Protein AF-A0A0G1M3N1-F1 (afdb_monomer)

pLDDT: mean 95.16, std 3.37, range [81.81, 98.69]

Foldseek 3Di:
DDPLLVVLLVVLLVLLLVLQQQAQDADPVGGDADDCCVPVVVLLLQLLVCVLVVHQARSVDPPHGDPPDDCPVSVVLSVCCVVVVDRSSCCLRPNLSSVLSNVVLVVQLVVCCVVVVDNVSSSVSSNCLRQPADCLQVVCCVPPVDRDGRCVVVDHHSSCQSVPSVNSVVD

Sequence (171 aa):
MRIKDILLVATGSLVWSLTMVKSGLVYSYGMGFWGPNGHDGVWHLALAESLSRGSRWMPVFSGEVLKNYHVGFDLVLVLLNKVTTIPIVNLYFQIIPPVLAVLIGVLVYKFVVLWRKSREEAFWATFFVYFGGSFGWMVTLLRSGEIGGESMFWAQQSVSTLINPPFALSL

Solvent-accessible surface area (backbone atoms only — not comparable to full-atom values): 9421 Å² total; per-residue (Å²): 131,56,70,70,52,50,52,48,37,51,51,37,18,50,58,32,29,62,73,33,54,67,28,68,40,78,51,102,90,44,70,40,52,55,75,68,32,59,54,59,45,49,50,49,52,43,45,22,55,33,47,64,75,71,46,62,53,32,77,90,42,89,94,39,67,64,69,99,70,88,52,65,54,35,51,51,44,31,52,48,24,73,77,68,68,50,56,56,59,49,43,63,29,66,45,47,37,42,51,50,37,41,49,51,35,53,49,48,29,51,49,33,30,70,72,69,71,30,68,65,60,11,47,52,53,33,47,42,54,39,68,34,70,75,71,27,31,57,56,31,33,75,73,73,71,39,87,46,37,71,63,66,78,78,45,89,35,33,50,54,42,54,81,42,53,60,60,55,73,73,110

Organism: NCBI:txid1618598

Structure (mmCIF, N/CA/C/O backbone):
data_AF-A0A0G1M3N1-F1
#
_entry.id   AF-A0A0G1M3N1-F1
#
loop_
_atom_site.group_PDB
_atom_site.id
_atom_site.type_symbol
_atom_site.label_atom_id
_atom_site.label_alt_id
_atom_site.label_comp_id
_atom_site.label_asym_id
_atom_site.label_entity_id
_atom_site.label_seq_id
_atom_site.pdbx_PDB_ins_code
_atom_site.Cartn_x
_atom_site.Cartn_y
_atom_site.Cartn_z
_atom_site.occupancy
_atom_site.B_iso_or_equiv
_atom_site.auth_seq_id
_atom_site.auth_comp_id
_atom_site.auth_asym_id
_atom_site.auth_atom_id
_atom_site.pdbx_PDB_model_num
ATOM 1 N N . MET A 1 1 ? -18.093 -9.812 12.548 1.00 91.88 1 MET A N 1
ATOM 2 C CA . MET A 1 1 ? -18.036 -8.339 12.443 1.00 91.88 1 MET A CA 1
ATOM 3 C C . MET A 1 1 ? -19.461 -7.824 12.353 1.00 91.88 1 MET A C 1
ATOM 5 O O . MET A 1 1 ? -20.292 -8.515 11.778 1.00 91.88 1 MET A O 1
ATOM 9 N N . ARG A 1 2 ? -19.761 -6.679 12.964 1.00 95.62 2 ARG A N 1
ATOM 10 C CA . ARG A 1 2 ? -21.021 -5.938 12.787 1.00 95.62 2 ARG A CA 1
ATOM 11 C C . ARG A 1 2 ? -20.900 -5.000 11.586 1.00 95.62 2 ARG A C 1
ATOM 13 O O . ARG A 1 2 ? -19.792 -4.745 11.121 1.00 95.62 2 ARG A O 1
ATOM 20 N N . ILE A 1 3 ? -22.021 -4.429 11.143 1.00 97.44 3 ILE A N 1
ATOM 21 C CA . ILE A 1 3 ? -22.052 -3.487 10.012 1.00 97.44 3 ILE A CA 1
ATOM 22 C C . ILE A 1 3 ? -21.053 -2.332 10.181 1.00 97.44 3 ILE A C 1
ATOM 24 O O . ILE A 1 3 ? -20.300 -2.046 9.259 1.00 97.44 3 ILE A O 1
ATOM 28 N N . LYS A 1 4 ? -20.950 -1.748 11.385 1.00 97.56 4 LYS A N 1
ATOM 29 C CA . LYS A 1 4 ? -19.991 -0.670 11.674 1.00 97.56 4 LYS A CA 1
ATOM 30 C C . LYS A 1 4 ? -18.529 -1.094 11.487 1.00 97.56 4 LYS A C 1
ATOM 32 O O . LYS A 1 4 ? -17.721 -0.307 11.017 1.00 97.56 4 LYS A O 1
ATOM 37 N N . ASP A 1 5 ? -18.202 -2.345 11.815 1.00 98.00 5 ASP A N 1
ATOM 38 C CA . ASP A 1 5 ? -16.839 -2.870 11.703 1.00 98.00 5 ASP A CA 1
ATOM 39 C C . ASP A 1 5 ? -16.484 -3.110 10.222 1.00 98.00 5 ASP A C 1
ATOM 41 O O . ASP A 1 5 ? -15.357 -2.873 9.797 1.00 98.00 5 ASP A O 1
ATOM 45 N N . ILE A 1 6 ? -17.464 -3.547 9.422 1.00 98.31 6 ILE A N 1
ATOM 46 C CA . ILE A 1 6 ? -17.317 -3.712 7.968 1.00 98.31 6 ILE A CA 1
ATOM 47 C C . ILE A 1 6 ? -17.143 -2.347 7.296 1.00 98.31 6 ILE A C 1
ATOM 49 O O . ILE A 1 6 ? -16.248 -2.189 6.472 1.00 98.31 6 ILE A O 1
ATOM 53 N N . LEU A 1 7 ? -17.952 -1.352 7.675 1.00 98.50 7 LEU A N 1
ATOM 54 C CA . LEU A 1 7 ? -17.833 0.017 7.167 1.00 98.50 7 LEU A CA 1
ATOM 55 C C . LEU A 1 7 ? -16.476 0.640 7.507 1.00 98.50 7 LEU A C 1
ATOM 57 O O . LEU A 1 7 ? -15.912 1.344 6.669 1.00 98.50 7 LEU A O 1
ATOM 61 N N . LEU A 1 8 ? -15.933 0.346 8.694 1.00 98.62 8 LEU A N 1
ATOM 62 C CA . LEU A 1 8 ? -14.590 0.769 9.080 1.00 98.62 8 LEU A CA 1
ATOM 63 C C . LEU A 1 8 ? -13.532 0.177 8.143 1.00 98.62 8 LEU A C 1
ATOM 65 O O . LEU A 1 8 ? -12.741 0.929 7.583 1.00 98.62 8 LEU A O 1
ATOM 69 N N . VAL A 1 9 ? -13.540 -1.145 7.936 1.00 98.69 9 VAL A N 1
ATOM 70 C CA . VAL A 1 9 ? -12.578 -1.805 7.035 1.00 98.69 9 VAL A CA 1
ATOM 71 C C . VAL A 1 9 ? -12.739 -1.323 5.598 1.00 98.69 9 VAL A C 1
ATOM 73 O O . VAL A 1 9 ? -11.739 -1.055 4.941 1.00 98.69 9 VAL A O 1
ATOM 76 N N . ALA A 1 10 ? -13.969 -1.156 5.109 1.00 98.50 10 ALA A N 1
ATOM 77 C CA . ALA A 1 10 ? -14.221 -0.661 3.758 1.00 98.50 10 ALA A CA 1
ATOM 78 C C . ALA A 1 10 ? -13.683 0.767 3.567 1.00 98.50 10 ALA A C 1
ATOM 80 O O . ALA A 1 10 ? -12.949 1.029 2.616 1.00 98.50 10 ALA A O 1
ATOM 81 N N . THR A 1 11 ? -13.992 1.672 4.499 1.00 98.44 11 THR A N 1
ATOM 82 C CA . THR A 1 11 ? -13.530 3.068 4.444 1.00 98.44 11 THR A CA 1
ATOM 83 C C . THR A 1 11 ? -12.014 3.161 4.600 1.00 98.44 11 THR A C 1
ATOM 85 O O . THR A 1 11 ? -11.362 3.857 3.828 1.00 98.44 11 THR A O 1
ATOM 88 N N . GLY A 1 12 ? -11.437 2.432 5.558 1.00 98.25 12 GLY A N 1
ATOM 89 C CA . GLY A 1 12 ? -9.991 2.383 5.769 1.00 98.25 12 GLY A CA 1
ATOM 90 C C . GLY A 1 12 ? -9.250 1.837 4.553 1.00 98.25 12 GLY A C 1
ATOM 91 O O . GLY A 1 12 ? -8.287 2.444 4.089 1.00 98.25 12 GLY A O 1
ATOM 92 N N . SER A 1 13 ? -9.764 0.753 3.966 1.00 98.25 13 SER A N 1
ATOM 93 C CA . SER A 1 13 ? -9.189 0.154 2.759 1.00 98.25 13 SER A CA 1
ATOM 94 C C . SER A 1 13 ? -9.247 1.099 1.568 1.00 98.25 13 SER A C 1
ATOM 96 O O . SER A 1 13 ? -8.271 1.193 0.826 1.00 98.25 13 SER A O 1
ATOM 98 N N . LEU A 1 14 ? -10.354 1.829 1.399 1.00 97.88 14 LEU A N 1
ATOM 99 C CA . LEU A 1 14 ? -10.472 2.859 0.370 1.00 97.88 14 LEU A CA 1
ATOM 100 C C . LEU A 1 14 ? -9.415 3.949 0.571 1.00 97.88 14 LEU A C 1
ATOM 102 O O . LEU A 1 14 ? -8.669 4.243 -0.358 1.00 97.88 14 LEU A O 1
ATOM 106 N N . VAL A 1 15 ? -9.309 4.506 1.780 1.00 97.38 15 VAL A N 1
ATOM 107 C CA . VAL A 1 15 ? -8.360 5.587 2.091 1.00 97.38 15 VAL A CA 1
ATOM 108 C C . VAL A 1 15 ? -6.916 5.156 1.848 1.00 97.38 15 VAL A C 1
ATOM 110 O O . VAL A 1 15 ? -6.177 5.867 1.172 1.00 97.38 15 VAL A O 1
ATOM 113 N N . TRP A 1 16 ? -6.524 3.974 2.320 1.00 96.94 16 TRP A N 1
ATOM 114 C CA . TRP A 1 16 ? -5.199 3.426 2.041 1.00 96.94 16 TRP A CA 1
ATOM 115 C C . TRP A 1 16 ? -4.970 3.209 0.542 1.00 96.94 16 TRP A C 1
ATOM 117 O O . TRP A 1 16 ? -3.935 3.606 0.014 1.00 96.94 16 TRP A O 1
ATOM 127 N N . SER A 1 17 ? -5.939 2.637 -0.175 1.00 96.69 17 SER A N 1
ATOM 128 C CA . SER A 1 17 ? -5.812 2.362 -1.615 1.00 96.69 17 SER A CA 1
ATOM 129 C C . SER A 1 17 ? -5.669 3.634 -2.455 1.00 96.69 17 SER A C 1
ATOM 131 O O . SER A 1 17 ? -4.951 3.638 -3.457 1.00 96.69 17 SER A O 1
ATOM 133 N N . LEU A 1 18 ? -6.306 4.735 -2.041 1.00 95.62 18 LEU A N 1
ATOM 134 C CA . LEU A 1 18 ? -6.201 6.031 -2.720 1.00 95.62 18 LEU A CA 1
ATOM 135 C C . LEU A 1 18 ? -4.765 6.576 -2.747 1.00 95.62 18 LEU A C 1
ATOM 137 O O . LEU A 1 18 ? -4.434 7.338 -3.655 1.00 95.62 18 LEU A O 1
ATOM 141 N N . THR A 1 19 ? -3.898 6.159 -1.819 1.00 94.31 19 THR A N 1
ATOM 142 C CA . THR A 1 19 ? -2.474 6.543 -1.833 1.00 94.31 19 THR A CA 1
ATOM 143 C C . THR A 1 19 ? -1.693 5.909 -2.989 1.00 94.31 19 THR A C 1
ATOM 145 O O . THR A 1 19 ? -0.680 6.458 -3.419 1.00 94.31 19 THR A O 1
ATOM 148 N N . MET A 1 20 ? -2.193 4.798 -3.540 1.00 95.88 20 MET A N 1
ATOM 149 C CA . MET A 1 20 ? -1.531 4.027 -4.598 1.00 95.88 20 MET A CA 1
ATOM 150 C C . MET A 1 20 ? -2.175 4.205 -5.972 1.00 95.88 20 MET A C 1
ATOM 152 O O . MET A 1 20 ? -1.474 4.184 -6.982 1.00 95.88 20 MET A O 1
ATOM 156 N N . VAL A 1 21 ? -3.493 4.430 -6.023 1.00 92.69 21 VAL A N 1
ATOM 157 C CA . VAL A 1 21 ? -4.311 4.297 -7.245 1.00 92.69 21 VAL A CA 1
ATOM 158 C C . VAL A 1 21 ? -3.832 5.127 -8.440 1.00 92.69 21 VAL A C 1
ATOM 160 O O . VAL A 1 21 ? -4.005 4.704 -9.582 1.00 92.69 21 VAL A O 1
ATOM 163 N N . LYS A 1 22 ? -3.229 6.300 -8.199 1.00 94.06 22 LYS A N 1
ATOM 164 C CA . LYS A 1 22 ? -2.783 7.204 -9.271 1.00 94.06 22 LYS A CA 1
ATOM 165 C C . LYS A 1 22 ? -1.493 6.749 -9.958 1.00 94.06 22 LYS A C 1
ATOM 167 O O . LYS A 1 22 ? -1.224 7.202 -11.074 1.00 94.06 22 LYS A O 1
ATOM 172 N N . SER A 1 23 ? -0.685 5.928 -9.287 1.00 96.88 23 SER A N 1
ATOM 173 C CA . SER A 1 23 ? 0.590 5.426 -9.803 1.00 96.88 23 SER A CA 1
ATOM 174 C C . SER A 1 23 ? 0.363 4.292 -10.804 1.00 96.88 23 SER A C 1
ATOM 176 O O . SER A 1 23 ? -0.556 3.492 -10.652 1.00 96.88 23 SER A O 1
ATOM 178 N N . GLY A 1 24 ? 1.176 4.232 -11.858 1.00 95.88 24 GLY A N 1
ATOM 179 C CA . GLY A 1 24 ? 1.042 3.229 -12.922 1.00 95.88 24 GLY A CA 1
ATOM 180 C C . GLY A 1 24 ? -0.050 3.529 -13.958 1.00 95.88 24 GLY A C 1
ATOM 181 O O . GLY A 1 24 ? -0.205 2.772 -14.913 1.00 95.88 24 GLY A O 1
ATOM 182 N N . LEU A 1 25 ? -0.789 4.636 -13.813 1.00 96.69 25 LEU A N 1
ATOM 183 C CA . LEU A 1 25 ? -1.762 5.085 -14.813 1.00 96.69 25 LEU A CA 1
ATOM 184 C C . LEU A 1 25 ? -1.064 5.789 -15.982 1.00 96.69 25 LEU A C 1
ATOM 186 O O . LEU A 1 25 ? -0.115 6.549 -15.781 1.00 96.69 25 LEU A O 1
ATOM 190 N N . VAL A 1 26 ? -1.561 5.557 -17.199 1.00 96.44 26 VAL A N 1
ATOM 191 C CA . VAL A 1 26 ? -1.045 6.162 -18.435 1.00 96.44 26 VAL A CA 1
ATOM 192 C C . VAL A 1 26 ? -1.864 7.402 -18.787 1.00 96.44 26 VAL A C 1
ATOM 194 O O . VAL A 1 26 ? -3.082 7.334 -18.939 1.00 96.44 26 VAL A O 1
ATOM 197 N N . TYR A 1 27 ? -1.177 8.530 -18.933 1.00 93.94 27 TYR A N 1
ATOM 198 C CA . TYR A 1 27 ? -1.713 9.821 -19.356 1.00 93.94 27 TYR A CA 1
ATOM 199 C C . TYR A 1 27 ? -1.188 10.167 -20.759 1.00 93.94 27 TYR A C 1
ATOM 201 O O . TYR A 1 27 ? -0.308 9.489 -21.293 1.00 93.94 27 TYR A O 1
ATOM 209 N N . SER A 1 28 ? -1.678 11.257 -21.357 1.00 96.88 28 SER A N 1
ATOM 210 C CA . SER A 1 28 ? -1.235 11.717 -22.687 1.00 96.88 28 SER A CA 1
ATOM 211 C C . SER A 1 28 ? 0.265 12.037 -22.775 1.00 96.88 28 SER A C 1
ATOM 213 O O . SER A 1 28 ? 0.824 12.046 -23.865 1.00 96.88 28 SER A O 1
ATOM 215 N N . TYR A 1 29 ? 0.916 12.273 -21.637 1.00 94.19 29 TYR A N 1
ATOM 216 C CA . TYR A 1 29 ? 2.339 12.594 -21.510 1.00 94.19 29 TYR A CA 1
ATOM 217 C C . TYR A 1 29 ? 3.162 11.462 -20.866 1.00 94.19 29 TYR A C 1
ATOM 219 O O . TYR A 1 29 ? 4.292 11.688 -20.439 1.00 94.19 29 TYR A O 1
ATOM 227 N N . GLY A 1 30 ? 2.611 10.247 -20.783 1.00 94.75 30 GLY A N 1
ATOM 228 C CA . GLY A 1 30 ? 3.300 9.068 -20.254 1.00 94.75 30 GLY A CA 1
ATOM 229 C C . GLY A 1 30 ? 2.689 8.514 -18.968 1.00 94.75 30 GLY A C 1
ATOM 230 O O . GLY A 1 30 ? 1.597 8.896 -18.550 1.00 94.75 30 GLY A O 1
ATOM 231 N N . MET A 1 31 ? 3.387 7.561 -18.351 1.00 96.00 31 MET A N 1
ATOM 232 C CA . MET A 1 31 ? 2.939 6.901 -17.124 1.00 96.00 31 MET A CA 1
ATOM 233 C C . MET A 1 31 ? 3.288 7.736 -15.889 1.00 96.00 31 MET A C 1
ATOM 235 O O . MET A 1 31 ? 4.429 8.161 -15.724 1.00 96.00 31 MET A O 1
ATOM 239 N N . GLY A 1 32 ? 2.309 7.968 -15.014 1.00 95.88 32 GLY A N 1
ATOM 240 C CA . GLY A 1 32 ? 2.506 8.733 -13.785 1.00 95.88 32 GLY A CA 1
ATOM 241 C C . GLY A 1 32 ? 2.897 7.856 -12.597 1.00 95.88 32 GLY A C 1
ATOM 242 O O . GLY A 1 32 ? 2.266 6.830 -12.348 1.00 95.88 32 GLY A O 1
ATOM 243 N N . PHE A 1 33 ? 3.873 8.311 -11.813 1.00 96.31 33 PHE A N 1
ATOM 244 C CA . PHE A 1 33 ? 4.236 7.745 -10.512 1.00 96.31 33 PHE A CA 1
ATOM 245 C C . PHE A 1 33 ? 4.199 8.854 -9.462 1.00 96.31 33 PHE A C 1
ATOM 247 O O . PHE A 1 33 ? 4.776 9.920 -9.670 1.00 96.31 33 PHE A O 1
ATOM 254 N N . TRP A 1 34 ? 3.489 8.630 -8.356 1.00 92.69 34 TRP A N 1
ATOM 255 C CA . TRP A 1 34 ? 3.195 9.679 -7.376 1.00 92.69 34 TRP A CA 1
ATOM 256 C C . TRP A 1 34 ? 3.887 9.419 -6.040 1.00 92.69 34 TRP A C 1
ATOM 258 O O . TRP A 1 34 ? 3.859 8.299 -5.522 1.00 92.69 34 TRP A O 1
ATOM 268 N N . GLY A 1 35 ? 4.465 10.477 -5.464 1.00 90.75 35 GLY A N 1
ATOM 269 C CA . GLY A 1 35 ? 5.162 10.405 -4.181 1.00 90.75 35 GLY A CA 1
ATOM 270 C C . GLY A 1 35 ? 6.365 9.452 -4.238 1.00 90.75 35 GLY A C 1
ATOM 271 O O . GLY A 1 35 ? 7.066 9.427 -5.254 1.00 90.75 35 GLY A O 1
ATOM 272 N N . PRO A 1 36 ? 6.592 8.629 -3.198 1.00 91.06 36 PRO A N 1
ATOM 273 C CA . PRO A 1 36 ? 7.719 7.691 -3.156 1.00 91.06 36 PRO A CA 1
ATOM 274 C C . PRO A 1 36 ? 7.712 6.653 -4.285 1.00 91.06 36 PRO A C 1
ATOM 276 O O . PRO A 1 36 ? 8.758 6.126 -4.652 1.00 91.06 36 PRO A O 1
ATOM 279 N N . ASN A 1 37 ? 6.558 6.413 -4.920 1.00 95.62 37 ASN A N 1
ATOM 280 C CA . ASN A 1 37 ? 6.451 5.472 -6.034 1.00 95.62 37 ASN A CA 1
ATOM 281 C C . ASN A 1 37 ? 7.260 5.884 -7.270 1.00 95.62 37 ASN A C 1
ATOM 283 O O . ASN A 1 37 ? 7.547 5.024 -8.097 1.00 95.62 37 ASN A O 1
ATOM 287 N N . GLY A 1 38 ? 7.628 7.166 -7.400 1.00 94.44 38 GLY A N 1
ATOM 288 C CA . GLY A 1 38 ? 8.515 7.636 -8.470 1.00 94.44 38 GLY A CA 1
ATOM 289 C C . GLY A 1 38 ? 9.922 7.043 -8.400 1.00 94.44 38 GLY A C 1
ATOM 290 O O . GLY A 1 38 ? 10.607 6.991 -9.416 1.00 94.44 38 GLY A O 1
ATOM 291 N N . HIS A 1 39 ? 10.327 6.560 -7.226 1.00 93.38 39 HIS A N 1
ATOM 292 C CA . HIS A 1 39 ? 11.597 5.879 -7.019 1.00 93.38 39 HIS A CA 1
ATOM 293 C C . HIS A 1 39 ? 11.367 4.419 -6.612 1.00 93.38 39 HIS A C 1
ATOM 295 O O . HIS A 1 39 ? 11.690 3.507 -7.370 1.00 93.38 39 HIS A O 1
ATOM 301 N N . ASP A 1 40 ? 10.727 4.191 -5.465 1.00 93.00 40 ASP A N 1
ATOM 302 C CA . ASP A 1 40 ? 10.602 2.859 -4.863 1.00 93.00 40 ASP A CA 1
ATOM 303 C C . ASP A 1 40 ? 9.639 1.969 -5.653 1.00 93.00 40 ASP A C 1
ATOM 305 O O . ASP A 1 40 ? 9.927 0.805 -5.926 1.00 93.00 40 ASP A O 1
ATOM 309 N N . GLY A 1 41 ? 8.520 2.536 -6.107 1.00 95.38 41 GLY A N 1
ATOM 310 C CA . GLY A 1 41 ? 7.569 1.827 -6.964 1.00 95.38 41 GLY A CA 1
ATOM 311 C C . GLY A 1 41 ? 8.212 1.393 -8.282 1.00 95.38 41 GLY A C 1
ATOM 312 O O . GLY A 1 41 ? 8.125 0.227 -8.658 1.00 95.38 41 GLY A O 1
ATOM 313 N N . VAL A 1 42 ? 8.917 2.306 -8.959 1.00 95.88 42 VAL A N 1
ATOM 314 C CA . VAL A 1 42 ? 9.654 2.000 -10.198 1.00 95.88 42 VAL A CA 1
ATOM 315 C C . VAL A 1 42 ? 10.730 0.937 -9.962 1.00 95.88 42 VAL A C 1
ATOM 317 O O . VAL A 1 42 ? 10.879 0.032 -10.785 1.00 95.88 42 VAL A O 1
ATOM 320 N N . TRP A 1 43 ? 11.443 1.005 -8.835 1.00 95.75 43 TRP A N 1
ATOM 321 C CA . TRP A 1 43 ? 12.431 0.002 -8.443 1.00 95.75 43 TRP A CA 1
ATOM 322 C C . TRP A 1 43 ? 11.816 -1.404 -8.345 1.00 95.75 43 TRP A C 1
ATOM 324 O O . TRP A 1 43 ? 12.323 -2.336 -8.976 1.00 95.75 43 TRP A O 1
ATOM 334 N N . HIS A 1 44 ? 10.687 -1.551 -7.647 1.00 96.69 44 HIS A N 1
ATOM 335 C CA . HIS A 1 44 ? 9.986 -2.834 -7.532 1.00 96.69 44 HIS A CA 1
ATOM 336 C C . HIS A 1 44 ? 9.441 -3.341 -8.870 1.00 96.69 44 HIS A C 1
ATOM 338 O O . HIS A 1 44 ? 9.557 -4.529 -9.171 1.00 96.69 44 HIS A O 1
ATOM 344 N N . LEU A 1 45 ? 8.911 -2.456 -9.721 1.00 96.94 45 LEU A N 1
ATOM 345 C CA . LEU A 1 45 ? 8.498 -2.846 -11.072 1.00 96.94 45 LEU A CA 1
ATOM 3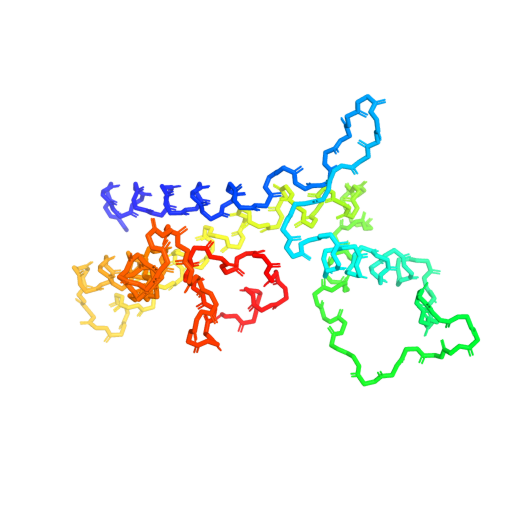46 C C . LEU A 1 45 ? 9.675 -3.379 -11.887 1.00 96.94 45 LEU A C 1
ATOM 348 O O . LEU A 1 45 ? 9.577 -4.451 -12.480 1.00 96.94 45 LEU A O 1
ATOM 352 N N . ALA A 1 46 ? 10.796 -2.658 -11.905 1.00 96.06 46 ALA A N 1
ATOM 353 C CA . ALA A 1 46 ? 11.980 -3.056 -12.658 1.00 96.06 46 ALA A CA 1
ATOM 354 C C . ALA A 1 46 ? 12.542 -4.395 -12.160 1.00 96.06 46 ALA A C 1
ATOM 356 O O . ALA A 1 46 ? 12.956 -5.240 -12.961 1.00 96.06 46 ALA A O 1
ATOM 357 N N . LEU A 1 47 ? 12.520 -4.607 -10.845 1.00 96.31 47 LEU A N 1
ATOM 358 C CA . LEU A 1 47 ? 12.965 -5.839 -10.216 1.00 96.31 47 LEU A CA 1
ATOM 359 C C . LEU A 1 47 ? 12.047 -7.018 -10.548 1.00 96.31 47 LEU A C 1
ATOM 361 O O . LEU A 1 47 ? 12.527 -8.036 -11.046 1.00 96.31 47 LEU A O 1
ATOM 365 N N . ALA A 1 48 ? 10.739 -6.876 -10.345 1.00 97.12 48 ALA A N 1
ATOM 366 C CA . ALA A 1 48 ? 9.763 -7.913 -10.661 1.00 97.12 48 ALA A CA 1
ATOM 367 C C . ALA A 1 48 ? 9.757 -8.257 -12.161 1.00 97.12 48 ALA A C 1
ATOM 369 O O . ALA A 1 48 ? 9.746 -9.430 -12.523 1.00 97.12 48 ALA A O 1
ATOM 370 N N . GLU A 1 49 ? 9.866 -7.266 -13.047 1.00 96.75 49 GLU A N 1
ATOM 371 C CA . GLU A 1 49 ? 10.002 -7.488 -14.492 1.00 96.75 49 GLU A CA 1
ATOM 372 C C . GLU A 1 49 ? 11.321 -8.192 -14.859 1.00 96.75 49 GLU A C 1
ATOM 374 O O . GLU A 1 49 ? 11.356 -9.056 -15.735 1.00 96.75 49 GLU A O 1
ATOM 379 N N . SER A 1 50 ? 12.433 -7.864 -14.193 1.00 95.31 50 SER A N 1
ATOM 380 C CA . SER A 1 50 ? 13.707 -8.581 -14.371 1.00 95.31 50 SER A CA 1
ATOM 381 C C . SER A 1 50 ? 13.564 -10.055 -13.963 1.00 95.31 50 SER A C 1
ATOM 383 O O . SER A 1 50 ? 13.893 -10.961 -14.737 1.00 95.31 50 SER A O 1
ATOM 385 N N . LEU A 1 51 ? 12.987 -10.300 -12.785 1.00 95.31 51 LEU A N 1
ATOM 386 C CA . LEU A 1 51 ? 12.746 -11.637 -12.242 1.00 95.31 51 LEU A CA 1
ATOM 387 C C . LEU A 1 51 ? 11.757 -12.446 -13.098 1.00 95.31 51 LEU A C 1
ATOM 389 O O . LEU A 1 51 ? 11.941 -13.654 -13.264 1.00 95.31 51 LEU A O 1
ATOM 393 N N . SER A 1 52 ? 10.740 -11.809 -13.691 1.00 95.94 52 SER A N 1
ATOM 394 C CA . SER A 1 52 ? 9.749 -12.484 -14.544 1.00 95.94 52 SER A CA 1
ATOM 395 C C . SER A 1 52 ? 10.398 -13.140 -15.767 1.00 95.94 52 SER A C 1
ATOM 397 O O . SER A 1 52 ? 10.045 -14.275 -16.114 1.00 95.94 52 SER A O 1
ATOM 399 N N . ARG A 1 53 ? 11.425 -12.483 -16.328 1.00 94.19 53 ARG A N 1
ATOM 400 C CA . ARG A 1 53 ? 12.277 -12.960 -17.433 1.00 94.19 53 ARG A CA 1
ATOM 401 C C . ARG A 1 53 ? 13.376 -13.939 -17.003 1.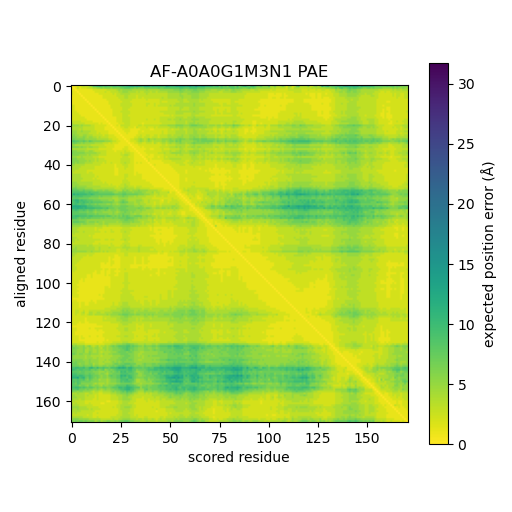00 94.19 53 ARG A C 1
ATOM 403 O O . ARG A 1 53 ? 14.171 -14.359 -17.837 1.00 94.19 53 ARG A O 1
ATOM 410 N N . GLY A 1 54 ? 13.448 -14.298 -15.721 1.00 92.00 54 GLY A N 1
ATOM 411 C CA . GLY A 1 54 ? 14.481 -15.186 -15.180 1.00 92.00 54 GLY A CA 1
ATOM 412 C C . GLY A 1 54 ? 15.855 -14.524 -15.027 1.00 92.00 54 GLY A C 1
ATOM 413 O O . GLY A 1 54 ? 16.858 -15.223 -14.885 1.00 92.00 54 GLY A O 1
ATOM 414 N N . SER A 1 55 ? 15.925 -13.190 -15.063 1.00 92.50 55 SER A N 1
ATOM 415 C CA . SER A 1 55 ? 17.173 -12.460 -14.846 1.00 92.50 55 SER A CA 1
ATOM 416 C C . SER A 1 55 ? 17.511 -12.389 -13.358 1.00 92.50 55 SER A C 1
ATOM 418 O O . SER A 1 55 ? 16.655 -12.140 -12.512 1.00 92.50 55 SER A O 1
ATOM 420 N N . ARG A 1 56 ? 18.798 -12.562 -13.054 1.00 88.69 56 ARG A N 1
ATOM 421 C CA . ARG A 1 56 ? 19.390 -12.344 -11.723 1.00 88.69 56 ARG A CA 1
ATOM 422 C C . ARG A 1 56 ? 20.195 -11.042 -11.634 1.00 88.69 56 ARG A C 1
ATOM 424 O O . ARG A 1 56 ? 20.882 -10.802 -10.644 1.00 88.69 56 ARG A O 1
ATOM 431 N N . TRP A 1 57 ? 20.184 -10.251 -12.703 1.00 93.25 57 TRP A N 1
ATOM 432 C CA . TRP A 1 57 ? 20.956 -9.018 -12.811 1.00 93.25 57 TRP A CA 1
ATOM 433 C C . TRP A 1 57 ? 20.230 -7.854 -12.143 1.00 93.25 57 TRP A C 1
ATOM 435 O O . TRP A 1 57 ? 18.997 -7.786 -12.149 1.00 93.25 57 TRP A O 1
ATOM 445 N N . MET A 1 58 ? 21.016 -6.934 -11.594 1.00 93.12 58 MET A N 1
ATOM 446 C CA . MET A 1 58 ? 20.552 -5.677 -11.026 1.00 93.12 58 MET A CA 1
ATOM 447 C C . MET A 1 58 ? 19.917 -4.828 -12.141 1.00 93.12 58 MET A C 1
ATOM 449 O O . MET A 1 58 ? 20.616 -4.438 -13.077 1.00 93.12 58 MET A O 1
ATOM 453 N N . PRO A 1 59 ? 18.612 -4.507 -12.075 1.00 91.69 59 PRO A N 1
ATOM 454 C CA . PRO A 1 59 ? 17.916 -3.861 -13.192 1.00 91.69 59 PRO A CA 1
ATOM 455 C C . PRO A 1 59 ? 18.391 -2.426 -13.459 1.00 91.69 59 PRO A C 1
ATOM 457 O O . PRO A 1 59 ? 18.211 -1.921 -14.562 1.00 91.69 59 PRO A O 1
ATOM 460 N N . VAL A 1 60 ? 19.014 -1.782 -12.469 1.00 88.75 60 VAL A N 1
ATOM 461 C CA . VAL A 1 60 ? 19.516 -0.399 -12.557 1.00 88.75 60 VAL A CA 1
ATOM 462 C C . VAL A 1 60 ? 21.041 -0.308 -12.658 1.00 88.75 60 VAL A C 1
ATOM 464 O O . VAL A 1 60 ? 21.570 0.794 -12.754 1.00 88.75 60 VAL A O 1
ATOM 467 N N . PHE A 1 61 ? 21.765 -1.435 -12.634 1.00 90.69 61 PHE A N 1
ATOM 468 C CA . PHE A 1 61 ? 23.225 -1.427 -12.748 1.00 90.69 61 PHE A CA 1
ATOM 469 C C . PHE A 1 61 ? 23.736 -2.621 -13.560 1.00 90.69 61 PHE A C 1
ATOM 471 O O . PHE A 1 61 ? 23.822 -3.751 -13.083 1.00 90.69 61 PHE A O 1
ATOM 478 N N . SER A 1 62 ? 24.050 -2.355 -14.829 1.00 89.12 62 SER A N 1
ATOM 479 C CA . SER A 1 62 ? 24.463 -3.378 -15.790 1.00 89.12 62 SER A CA 1
ATOM 480 C C . SER A 1 62 ? 25.759 -4.073 -15.369 1.00 89.12 62 SER A C 1
ATOM 482 O O . SER A 1 62 ? 26.719 -3.422 -14.971 1.00 89.12 62 SER A O 1
ATOM 484 N N . GLY A 1 63 ? 25.796 -5.397 -15.523 1.00 90.31 63 GLY A N 1
ATOM 485 C CA . GLY A 1 63 ? 26.947 -6.234 -15.172 1.00 90.31 63 GLY A CA 1
ATOM 486 C C . GLY A 1 63 ? 26.953 -6.721 -13.722 1.00 90.31 63 GLY A C 1
ATOM 487 O O . GLY A 1 63 ? 27.650 -7.689 -13.426 1.00 90.31 63 GLY A O 1
ATOM 488 N N . GLU A 1 64 ? 26.130 -6.140 -12.845 1.00 94.31 64 GLU A N 1
ATOM 489 C CA . GLU A 1 64 ? 26.042 -6.563 -11.448 1.00 94.31 64 GLU A CA 1
ATOM 490 C C . GLU A 1 64 ? 24.897 -7.537 -11.187 1.00 94.31 64 GLU A C 1
ATOM 492 O O . GLU A 1 64 ? 23.781 -7.401 -11.692 1.00 94.31 64 GLU A O 1
ATOM 497 N N . VAL A 1 65 ? 25.174 -8.536 -10.352 1.00 94.19 65 VAL A N 1
ATOM 498 C CA . VAL A 1 65 ? 24.168 -9.496 -9.879 1.00 94.19 65 VAL A CA 1
ATOM 499 C C . VAL A 1 65 ? 23.450 -8.899 -8.676 1.00 94.19 65 VAL A C 1
ATOM 501 O O . VAL A 1 65 ? 24.090 -8.342 -7.784 1.00 94.19 65 VAL A O 1
ATOM 504 N N . LEU A 1 66 ? 22.131 -9.072 -8.609 1.00 93.25 66 LEU A N 1
ATOM 505 C CA . LEU A 1 66 ? 21.359 -8.698 -7.432 1.00 93.25 66 LEU A CA 1
ATOM 506 C C . LEU A 1 66 ? 21.804 -9.540 -6.224 1.00 93.25 66 LEU A C 1
ATOM 508 O O . LEU A 1 66 ? 21.731 -10.770 -6.248 1.00 93.25 66 LEU A O 1
ATOM 512 N N . LYS A 1 67 ? 22.257 -8.881 -5.157 1.00 92.00 67 LYS A N 1
ATOM 513 C CA . LYS A 1 67 ? 22.706 -9.516 -3.908 1.00 92.00 67 LYS A CA 1
ATOM 514 C C . LYS A 1 67 ? 22.106 -8.785 -2.710 1.00 92.00 67 LYS A C 1
ATOM 516 O O . LYS A 1 67 ? 21.851 -7.589 -2.792 1.00 92.00 67 LYS A O 1
ATOM 521 N N . ASN A 1 68 ? 21.925 -9.503 -1.598 1.00 90.44 68 ASN A N 1
ATOM 522 C CA . ASN A 1 68 ? 21.458 -8.958 -0.314 1.00 90.44 68 ASN A CA 1
ATOM 523 C C . ASN A 1 68 ? 20.145 -8.155 -0.406 1.00 90.44 68 ASN A C 1
ATOM 525 O O . ASN A 1 68 ? 19.993 -7.133 0.258 1.00 90.44 68 ASN A O 1
ATOM 529 N N . TYR A 1 69 ? 19.201 -8.617 -1.232 1.00 91.12 69 TYR A N 1
ATOM 530 C CA . TYR A 1 69 ? 17.912 -7.957 -1.426 1.00 91.12 69 TYR A CA 1
ATOM 531 C C . TYR A 1 69 ? 16.737 -8.881 -1.089 1.00 91.12 69 TYR A C 1
ATOM 533 O O . TYR A 1 69 ? 16.748 -10.070 -1.416 1.00 91.12 69 TYR A O 1
ATOM 541 N N . HIS A 1 70 ? 15.700 -8.321 -0.465 1.00 91.50 70 HIS A N 1
ATOM 542 C CA . HIS A 1 70 ? 14.481 -9.035 -0.090 1.00 91.50 70 HIS A CA 1
ATOM 543 C C . HIS A 1 70 ? 13.486 -9.077 -1.258 1.00 91.50 70 HIS A C 1
ATOM 545 O O . HIS A 1 70 ? 12.552 -8.289 -1.321 1.00 91.50 70 HIS A O 1
ATOM 551 N N . VAL A 1 71 ? 13.665 -10.034 -2.171 1.00 93.81 71 VAL A N 1
ATOM 552 C CA . VAL A 1 71 ? 12.839 -10.181 -3.391 1.00 93.81 71 VAL A CA 1
ATOM 553 C C . VAL A 1 71 ? 11.457 -10.814 -3.164 1.00 93.81 71 VAL A C 1
ATOM 555 O O . VAL A 1 71 ? 10.744 -11.097 -4.122 1.00 93.81 71 VAL A O 1
ATOM 558 N N . GLY A 1 72 ? 11.082 -11.123 -1.919 1.00 94.50 72 GLY A N 1
ATOM 559 C CA . GLY A 1 72 ? 9.903 -11.947 -1.619 1.00 94.50 72 GLY A CA 1
ATOM 560 C C . GLY A 1 72 ? 8.605 -11.378 -2.195 1.00 94.50 72 GLY A C 1
ATOM 561 O O . GLY A 1 72 ? 7.851 -12.099 -2.844 1.00 94.50 72 GLY A O 1
ATOM 562 N N . PHE A 1 73 ? 8.381 -10.074 -2.021 1.00 96.50 73 PHE A N 1
ATOM 563 C CA . PHE A 1 73 ? 7.220 -9.387 -2.587 1.00 96.50 73 PHE A CA 1
ATOM 564 C C . PHE A 1 73 ? 7.246 -9.381 -4.124 1.00 96.50 73 PHE A C 1
ATOM 566 O O . PHE A 1 73 ? 6.239 -9.673 -4.768 1.00 96.50 73 PHE A O 1
ATOM 573 N N . ASP A 1 74 ? 8.409 -9.129 -4.726 1.00 96.62 74 ASP A N 1
ATOM 574 C CA . ASP A 1 74 ? 8.563 -9.096 -6.183 1.00 96.62 74 ASP A CA 1
ATOM 575 C C . ASP A 1 74 ? 8.307 -10.474 -6.810 1.00 96.62 74 ASP A C 1
ATOM 577 O O . ASP A 1 74 ? 7.674 -10.582 -7.858 1.00 96.62 74 ASP A O 1
ATOM 581 N N . LEU A 1 75 ? 8.711 -11.557 -6.140 1.00 96.75 75 LEU A N 1
ATOM 582 C CA . LEU A 1 75 ? 8.397 -12.923 -6.566 1.00 96.75 75 LEU A CA 1
ATOM 583 C C . LEU A 1 75 ? 6.895 -13.226 -6.501 1.00 96.75 75 LEU A C 1
ATOM 585 O O . LEU A 1 75 ? 6.390 -13.938 -7.372 1.00 96.75 75 LEU A O 1
ATOM 589 N N . VAL A 1 76 ? 6.169 -12.671 -5.524 1.00 97.62 76 VAL A N 1
ATOM 590 C CA . VAL A 1 76 ? 4.699 -12.762 -5.479 1.00 97.62 76 VAL A CA 1
ATOM 591 C C . VAL A 1 76 ? 4.087 -12.067 -6.697 1.00 97.62 76 VAL A C 1
ATOM 593 O O . VAL A 1 76 ? 3.213 -12.649 -7.341 1.00 97.62 76 VAL A O 1
ATOM 596 N N . LEU A 1 77 ? 4.579 -10.882 -7.079 1.00 98.00 77 LEU A N 1
ATOM 597 C CA . LEU A 1 77 ? 4.136 -10.205 -8.307 1.00 98.00 77 LEU A CA 1
ATOM 598 C C . LEU A 1 77 ? 4.393 -11.059 -9.547 1.00 98.00 77 LEU A C 1
ATOM 600 O O . LEU A 1 77 ? 3.499 -11.208 -10.378 1.00 98.00 77 LEU A O 1
ATOM 604 N N . VAL A 1 78 ? 5.590 -11.640 -9.668 1.00 98.06 78 VAL A N 1
ATOM 605 C CA . VAL A 1 78 ? 5.946 -12.504 -10.803 1.00 98.06 78 VAL A CA 1
ATOM 606 C C . VAL A 1 78 ? 5.038 -13.725 -10.870 1.00 98.06 78 VAL A C 1
ATOM 608 O O . VAL A 1 78 ? 4.552 -14.067 -11.947 1.00 98.06 78 VAL A O 1
ATOM 611 N N . LEU A 1 79 ? 4.794 -14.387 -9.738 1.00 98.06 79 LEU A N 1
ATOM 612 C CA . LEU A 1 79 ? 3.909 -15.547 -9.678 1.00 98.06 79 LEU A CA 1
ATOM 613 C C . LEU A 1 79 ? 2.493 -15.173 -10.124 1.00 98.06 79 LEU A C 1
ATOM 615 O O . LEU A 1 79 ? 1.924 -15.840 -10.987 1.00 98.06 79 LEU A O 1
ATOM 619 N N . LEU A 1 80 ? 1.941 -14.088 -9.576 1.00 98.06 80 LEU A N 1
ATOM 620 C CA . LEU A 1 80 ? 0.606 -13.614 -9.930 1.00 98.06 80 LEU A CA 1
ATOM 621 C C . LEU A 1 80 ? 0.528 -13.209 -11.401 1.00 98.06 80 LEU A C 1
ATOM 623 O O . LEU A 1 80 ? -0.430 -13.585 -12.071 1.00 98.06 80 LEU A O 1
ATOM 627 N N . ASN A 1 81 ? 1.537 -12.523 -11.934 1.00 98.25 81 ASN A N 1
ATOM 628 C CA . ASN A 1 81 ? 1.609 -12.184 -13.352 1.00 98.25 81 ASN A CA 1
ATOM 629 C C . ASN A 1 81 ? 1.614 -13.443 -14.230 1.00 98.25 81 ASN A C 1
ATOM 631 O O . ASN A 1 81 ? 0.853 -13.510 -15.189 1.00 98.25 81 ASN A O 1
ATOM 635 N N . LYS A 1 82 ? 2.389 -14.474 -13.878 1.00 97.12 82 LYS A N 1
ATOM 636 C CA . LYS A 1 82 ? 2.443 -15.728 -14.649 1.00 97.12 82 LYS A CA 1
ATOM 637 C C . LYS A 1 82 ? 1.140 -16.524 -14.602 1.00 97.12 82 LYS A C 1
ATOM 639 O O . LYS A 1 82 ? 0.772 -17.128 -15.602 1.00 97.12 82 LYS A O 1
ATOM 644 N N . VAL A 1 83 ? 0.450 -16.532 -13.462 1.00 97.94 83 VAL A N 1
ATOM 645 C CA . VAL A 1 83 ? -0.797 -17.297 -13.286 1.00 97.94 83 VAL A CA 1
ATOM 646 C C . VAL A 1 83 ? -2.008 -16.556 -13.856 1.00 97.94 83 VAL A C 1
ATOM 648 O O . VAL A 1 83 ? -2.890 -17.180 -14.435 1.00 97.94 83 VAL A O 1
ATOM 651 N N . THR A 1 84 ? -2.069 -15.233 -13.697 1.00 97.75 84 THR A N 1
ATOM 652 C CA . THR A 1 84 ? -3.246 -14.424 -14.066 1.00 97.75 84 THR A CA 1
ATOM 653 C C . THR A 1 84 ? -3.090 -13.675 -15.382 1.00 97.75 84 THR A C 1
ATOM 655 O O . THR A 1 84 ? -4.077 -13.165 -15.902 1.00 97.75 84 THR A O 1
ATOM 658 N N . THR A 1 85 ? -1.870 -13.572 -15.918 1.00 97.06 85 THR A N 1
ATOM 659 C CA . THR A 1 85 ? -1.485 -12.725 -17.067 1.00 97.06 85 THR A CA 1
ATOM 660 C C . THR A 1 85 ? -1.693 -11.219 -16.865 1.00 97.06 85 THR A C 1
ATOM 662 O O . THR A 1 85 ? -1.464 -10.433 -17.781 1.00 97.06 85 THR A O 1
ATOM 665 N N . ILE A 1 86 ? -2.073 -10.784 -15.659 1.00 98.19 86 ILE A N 1
ATOM 666 C CA . ILE A 1 86 ? -2.256 -9.366 -15.341 1.00 98.19 86 ILE A CA 1
ATOM 667 C C . ILE A 1 86 ? -0.885 -8.673 -15.301 1.00 98.19 86 ILE A C 1
ATOM 669 O O . ILE A 1 86 ? 0.027 -9.202 -14.657 1.00 98.19 86 ILE A O 1
ATOM 673 N N . PRO A 1 87 ? -0.710 -7.492 -15.930 1.00 98.00 87 PRO A N 1
ATOM 674 C CA . PRO A 1 87 ? 0.567 -6.781 -15.912 1.00 98.00 87 PRO A CA 1
ATOM 675 C C . PRO A 1 87 ? 1.054 -6.475 -14.491 1.00 98.00 87 PRO A C 1
ATOM 677 O O . PRO A 1 87 ? 0.264 -6.113 -13.616 1.00 98.00 87 PRO A O 1
ATOM 680 N N . ILE A 1 88 ? 2.370 -6.567 -14.272 1.00 98.19 88 ILE A N 1
ATOM 681 C CA . ILE A 1 88 ? 2.994 -6.355 -12.955 1.00 98.19 88 ILE A CA 1
ATOM 682 C C . ILE A 1 88 ? 2.659 -4.968 -12.395 1.00 98.19 88 ILE A C 1
ATOM 684 O O . ILE A 1 88 ? 2.351 -4.847 -11.212 1.00 98.19 88 ILE A O 1
ATOM 688 N N . VAL A 1 89 ? 2.628 -3.936 -13.244 1.00 97.81 89 VAL A N 1
ATOM 689 C CA . VAL A 1 89 ? 2.241 -2.572 -12.846 1.00 97.81 89 VAL A CA 1
ATOM 690 C C . VAL A 1 89 ? 0.830 -2.507 -12.253 1.00 97.81 89 VAL A C 1
ATOM 692 O O . VAL A 1 89 ? 0.630 -1.882 -11.212 1.00 97.81 89 VAL A O 1
ATOM 695 N N . ASN A 1 90 ? -0.131 -3.220 -12.847 1.00 97.81 90 ASN A N 1
ATOM 696 C CA . ASN A 1 90 ? -1.507 -3.277 -12.356 1.00 97.81 90 ASN A CA 1
ATOM 697 C C . ASN A 1 90 ? -1.620 -4.099 -11.069 1.00 97.81 90 ASN A C 1
ATOM 699 O O . ASN A 1 90 ? -2.370 -3.730 -10.162 1.00 97.81 90 ASN A O 1
ATOM 703 N N . LEU A 1 91 ? -0.855 -5.191 -10.967 1.00 98.00 91 LEU A N 1
ATOM 704 C CA . LEU A 1 91 ? -0.757 -5.969 -9.733 1.00 98.00 91 LEU A CA 1
ATOM 705 C C . LEU A 1 91 ? -0.219 -5.104 -8.587 1.00 98.00 91 LEU A C 1
ATOM 707 O O . LEU A 1 91 ? -0.830 -5.075 -7.520 1.00 98.00 91 LEU A O 1
ATOM 711 N N . TYR A 1 92 ? 0.862 -4.360 -8.829 1.00 97.75 92 TYR A N 1
ATOM 712 C CA . TYR A 1 92 ? 1.548 -3.547 -7.826 1.00 97.75 92 TYR A CA 1
ATOM 713 C C . TYR A 1 92 ? 0.710 -2.364 -7.325 1.00 97.75 92 TYR A C 1
ATOM 715 O O . TYR A 1 92 ? 0.652 -2.147 -6.119 1.00 97.75 92 TYR A O 1
ATOM 723 N N . PHE A 1 93 ? 0.059 -1.598 -8.210 1.00 97.62 93 PHE A N 1
ATOM 724 C CA . PHE A 1 93 ? -0.622 -0.355 -7.809 1.00 97.62 93 PHE A CA 1
ATOM 725 C C . PHE A 1 93 ? -2.136 -0.473 -7.629 1.00 97.62 93 PHE A C 1
ATOM 727 O O . PHE A 1 93 ? -2.695 0.223 -6.782 1.00 97.62 93 PHE A O 1
ATOM 734 N N . GLN A 1 94 ? -2.818 -1.318 -8.408 1.00 96.75 94 GLN A N 1
ATOM 735 C CA . GLN A 1 94 ? -4.287 -1.339 -8.440 1.00 96.75 94 GLN A CA 1
ATOM 736 C C . GLN A 1 94 ? -4.911 -2.564 -7.769 1.00 96.75 94 GLN A C 1
ATOM 738 O O . GLN A 1 94 ? -6.060 -2.476 -7.345 1.00 96.75 94 GLN A O 1
ATOM 743 N N . ILE A 1 95 ? -4.204 -3.694 -7.664 1.00 97.06 95 ILE A N 1
ATOM 744 C CA . ILE A 1 95 ? -4.809 -4.953 -7.191 1.00 97.06 95 ILE A CA 1
ATOM 745 C C . ILE A 1 95 ? -4.304 -5.348 -5.809 1.00 97.06 95 ILE A C 1
ATOM 747 O O . ILE A 1 95 ? -5.107 -5.524 -4.893 1.00 97.06 95 ILE A O 1
ATOM 751 N N . ILE A 1 96 ? -2.990 -5.488 -5.631 1.00 97.12 96 ILE A N 1
ATOM 752 C CA . ILE A 1 96 ? -2.426 -5.930 -4.353 1.00 97.12 96 ILE A CA 1
ATOM 753 C C . ILE A 1 96 ? -2.697 -4.926 -3.228 1.00 97.12 96 ILE A C 1
ATOM 755 O O . ILE A 1 96 ? -3.113 -5.382 -2.163 1.00 97.12 96 ILE A O 1
ATOM 759 N N . PRO A 1 97 ? -2.549 -3.597 -3.410 1.00 96.62 97 PRO A N 1
ATOM 760 C CA . PRO A 1 97 ? -2.756 -2.665 -2.307 1.00 96.62 97 PRO A CA 1
ATOM 761 C C . PRO A 1 97 ? -4.178 -2.732 -1.719 1.00 96.62 97 PRO A C 1
ATOM 763 O O . PRO A 1 97 ? -4.279 -2.921 -0.507 1.00 96.62 97 PRO A O 1
ATOM 766 N N . PRO A 1 98 ? -5.277 -2.705 -2.506 1.00 97.50 98 PRO A N 1
ATOM 767 C CA . PRO A 1 98 ? -6.619 -2.902 -1.947 1.00 97.50 98 PRO A CA 1
ATOM 768 C C . PRO A 1 98 ? -6.817 -4.253 -1.251 1.00 97.50 98 PRO A C 1
ATOM 770 O O . PRO A 1 98 ? -7.469 -4.316 -0.208 1.00 97.50 98 PRO A O 1
ATOM 773 N N . VAL A 1 99 ? -6.241 -5.331 -1.796 1.00 97.75 99 VAL A N 1
ATOM 774 C CA . VAL A 1 99 ? -6.317 -6.668 -1.185 1.00 97.75 99 VAL A CA 1
ATOM 775 C C . VAL A 1 99 ? -5.616 -6.681 0.172 1.00 97.75 99 VAL A C 1
ATOM 777 O O . VAL A 1 99 ? -6.216 -7.112 1.156 1.00 97.75 99 VAL A O 1
ATOM 780 N N . LEU A 1 100 ? -4.388 -6.161 0.254 1.00 97.81 100 LEU A N 1
ATOM 781 C CA . LEU A 1 100 ? -3.648 -6.044 1.512 1.00 97.81 100 LEU A CA 1
ATOM 782 C C . LEU A 1 100 ? -4.384 -5.150 2.507 1.00 97.81 100 LEU A C 1
ATOM 784 O O . LEU A 1 100 ? -4.501 -5.518 3.670 1.00 97.81 100 LEU A O 1
ATOM 788 N N . ALA A 1 101 ? -4.948 -4.027 2.056 1.00 98.06 101 ALA A N 1
ATOM 789 C CA . ALA A 1 101 ? -5.700 -3.123 2.917 1.00 98.06 101 ALA A CA 1
ATOM 790 C C . ALA A 1 101 ? -6.862 -3.844 3.611 1.00 98.06 101 ALA A C 1
ATOM 792 O O . ALA A 1 101 ? -7.004 -3.746 4.829 1.00 98.06 101 ALA A O 1
ATOM 793 N N . VAL A 1 102 ? -7.658 -4.610 2.857 1.00 98.44 102 VAL A N 1
ATOM 794 C CA . VAL A 1 102 ? -8.785 -5.376 3.407 1.00 98.44 102 VAL A CA 1
ATOM 795 C C . VAL A 1 102 ? -8.291 -6.497 4.316 1.00 98.44 102 VAL A C 1
ATOM 797 O O . VAL A 1 102 ? -8.825 -6.669 5.414 1.00 98.44 102 VAL A O 1
ATOM 800 N N . LEU A 1 103 ? -7.278 -7.257 3.885 1.00 98.38 103 LEU A N 1
ATOM 801 C CA . LEU A 1 103 ? -6.731 -8.369 4.665 1.00 98.38 103 LEU A CA 1
ATOM 802 C C . LEU A 1 103 ? -6.188 -7.889 6.009 1.00 98.38 103 LEU A C 1
ATOM 804 O O . LEU A 1 103 ? -6.587 -8.439 7.032 1.00 98.38 103 LEU A O 1
ATOM 808 N N . ILE A 1 104 ? -5.371 -6.835 6.026 1.00 98.31 104 ILE A N 1
ATOM 809 C CA . ILE A 1 104 ? -4.812 -6.254 7.252 1.00 98.31 104 ILE A CA 1
ATOM 810 C C . ILE A 1 104 ? -5.941 -5.823 8.192 1.00 98.31 104 ILE A C 1
ATOM 812 O O . ILE A 1 104 ? -5.965 -6.248 9.345 1.00 98.31 104 ILE A O 1
ATOM 816 N N . GLY A 1 105 ? -6.936 -5.067 7.715 1.00 98.31 105 GLY A N 1
ATOM 817 C CA . GLY A 1 105 ? -8.047 -4.629 8.569 1.00 98.31 105 GLY A CA 1
ATOM 818 C C . GLY A 1 105 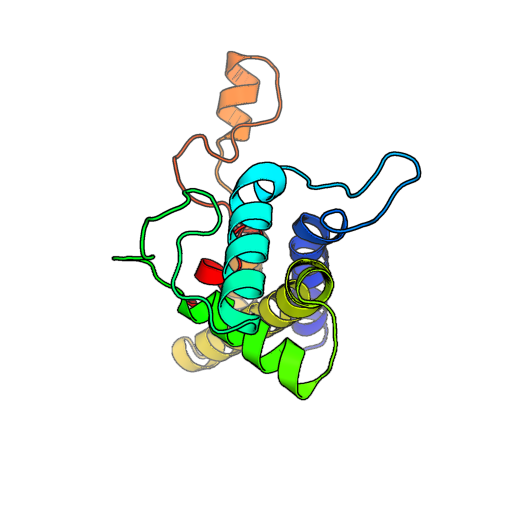? -8.859 -5.784 9.156 1.00 98.31 105 GLY A C 1
ATOM 819 O O . GLY A 1 105 ? -9.179 -5.791 10.347 1.00 98.31 105 GLY A O 1
ATOM 820 N N . VAL A 1 106 ? -9.170 -6.800 8.344 1.00 98.56 106 VAL A N 1
ATOM 821 C CA . VAL A 1 106 ? -9.906 -7.988 8.804 1.00 98.56 106 VAL A CA 1
ATOM 822 C C . VAL A 1 106 ? -9.078 -8.805 9.796 1.00 98.56 106 VAL A C 1
ATOM 824 O O . VAL A 1 106 ? -9.621 -9.265 10.805 1.00 98.56 106 VAL A O 1
ATOM 827 N N . LEU A 1 107 ? -7.791 -9.014 9.518 1.00 98.38 107 LEU A N 1
ATOM 828 C CA . LEU A 1 107 ? -6.903 -9.823 10.349 1.00 98.38 107 LEU A CA 1
ATOM 829 C C . LEU A 1 107 ? -6.605 -9.136 11.679 1.00 98.38 107 LEU A C 1
ATOM 831 O O . LEU A 1 107 ? -6.735 -9.791 12.709 1.00 98.38 107 LEU A O 1
ATOM 835 N N . VAL A 1 108 ? -6.334 -7.828 11.688 1.00 98.31 108 VAL A N 1
ATOM 836 C CA . VAL A 1 108 ? -6.171 -7.037 12.919 1.00 98.31 108 VAL A CA 1
ATOM 837 C C . VAL A 1 108 ? -7.434 -7.108 13.770 1.00 98.31 108 VAL A C 1
ATOM 839 O O . VAL A 1 108 ? -7.361 -7.452 14.951 1.00 98.31 108 VAL A O 1
ATOM 842 N N . TYR A 1 109 ? -8.610 -6.865 13.181 1.00 98.62 109 TYR A N 1
ATOM 843 C CA . TYR A 1 109 ? -9.867 -6.948 13.923 1.00 98.62 109 TYR A CA 1
ATOM 844 C C . TYR A 1 109 ? -10.050 -8.338 14.546 1.00 98.62 109 TYR A C 1
ATOM 846 O O . TYR A 1 109 ? -10.348 -8.467 15.736 1.00 98.62 109 TYR A O 1
ATOM 854 N N . LYS A 1 110 ? -9.861 -9.402 13.753 1.00 98.50 110 LYS A N 1
ATOM 855 C CA . LYS A 1 110 ? -9.988 -10.787 14.231 1.00 98.50 110 LYS A CA 1
ATOM 856 C C . LYS A 1 110 ? -8.982 -11.090 15.334 1.00 98.50 110 LYS A C 1
ATOM 858 O O . LYS A 1 110 ? -9.373 -11.657 16.352 1.00 98.50 110 LYS A O 1
ATOM 863 N N . PHE A 1 111 ? -7.727 -10.695 15.151 1.00 98.44 111 PHE A N 1
ATOM 864 C CA . PHE A 1 111 ? -6.661 -10.885 16.123 1.00 98.44 111 PHE A CA 1
ATOM 865 C C . PHE A 1 111 ? -7.022 -10.245 17.465 1.00 98.44 111 PHE A C 1
ATOM 867 O O . PHE A 1 111 ? -7.013 -10.926 18.489 1.00 98.44 111 PHE A O 1
ATOM 874 N N . VAL A 1 112 ? -7.446 -8.980 17.470 1.00 98.56 112 VAL A N 1
ATOM 875 C CA . VAL A 1 112 ? -7.777 -8.271 18.714 1.00 98.56 112 VAL A CA 1
ATOM 876 C C . VAL A 1 112 ? -9.038 -8.836 19.369 1.00 98.56 112 VAL A C 1
ATOM 878 O O . VAL A 1 112 ? -9.064 -8.986 20.589 1.00 98.56 112 VAL A O 1
ATOM 881 N N . VAL A 1 113 ? -10.057 -9.250 18.605 1.00 98.50 113 VAL A N 1
ATOM 882 C CA . VAL A 1 113 ? -11.208 -9.972 19.183 1.00 98.50 113 VAL A CA 1
ATOM 883 C C . VAL A 1 113 ? -10.762 -11.277 19.839 1.00 98.50 113 VAL A C 1
ATOM 885 O O . VAL A 1 113 ? -11.228 -11.603 20.929 1.00 98.50 113 VAL A O 1
ATOM 888 N N . LEU A 1 114 ? -9.872 -12.038 19.202 1.00 98.31 114 LEU A N 1
ATOM 889 C CA . LEU A 1 114 ? -9.386 -13.302 19.751 1.00 98.31 114 LEU A CA 1
ATOM 890 C C . LEU A 1 114 ? -8.522 -13.093 20.995 1.00 98.31 114 LEU A C 1
ATOM 892 O O . LEU A 1 114 ? -8.661 -13.865 21.945 1.00 98.31 114 LEU A O 1
ATOM 896 N N . TRP A 1 115 ? -7.686 -12.059 21.004 1.00 98.50 115 TRP A N 1
ATOM 897 C CA . TRP A 1 115 ? -6.758 -11.755 22.089 1.00 98.50 115 TRP A CA 1
ATOM 898 C C . TRP A 1 115 ? -7.448 -11.096 23.286 1.00 98.50 115 TRP A C 1
ATOM 900 O O . TRP A 1 115 ? -7.332 -11.571 24.412 1.00 98.50 115 TRP A O 1
ATOM 910 N N . ARG A 1 116 ? -8.206 -10.027 23.042 1.00 98.12 116 ARG A N 1
ATOM 911 C CA . ARG A 1 116 ? -8.806 -9.175 24.081 1.00 98.12 116 ARG A CA 1
ATOM 912 C C . ARG A 1 116 ? -10.233 -9.558 24.436 1.00 98.12 116 ARG A C 1
ATOM 914 O O . ARG A 1 116 ? -10.786 -9.040 25.398 1.00 98.12 116 ARG A O 1
ATOM 921 N N . LYS A 1 117 ? -10.862 -10.425 23.634 1.00 97.62 117 LYS A N 1
ATOM 922 C CA . LYS A 1 117 ? -12.282 -10.799 23.758 1.00 97.62 117 LYS A CA 1
ATOM 923 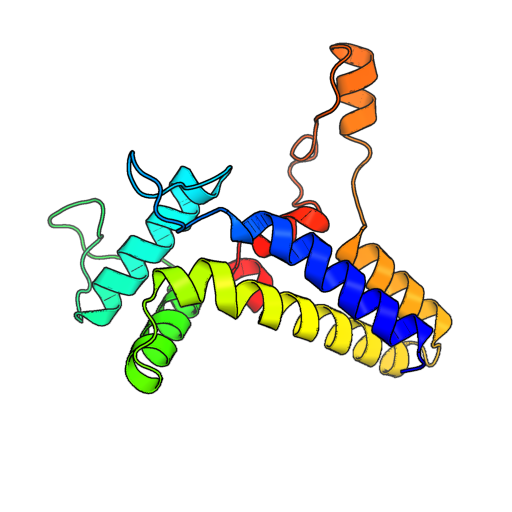C C . LYS A 1 117 ? -13.239 -9.595 23.712 1.00 97.62 117 LYS A C 1
ATOM 925 O O . LYS A 1 117 ? -14.397 -9.716 24.096 1.00 97.62 117 LYS A O 1
ATOM 930 N N . SER A 1 118 ? -12.789 -8.453 23.180 1.00 98.00 118 SER A N 1
ATOM 931 C CA . SER A 1 118 ? -13.545 -7.200 23.113 1.00 98.00 118 SER A CA 1
ATOM 932 C C . SER A 1 118 ? -13.662 -6.706 21.674 1.00 98.00 118 SER A C 1
ATOM 934 O O . SER A 1 118 ? -12.671 -6.465 20.986 1.00 98.00 118 SER A O 1
ATOM 936 N N . ARG A 1 119 ? -14.906 -6.544 21.205 1.00 97.69 119 ARG A N 1
ATOM 937 C CA . ARG A 1 119 ? -15.193 -6.021 19.858 1.00 97.69 119 ARG A CA 1
ATOM 938 C C . ARG A 1 119 ? -14.969 -4.516 19.750 1.00 97.69 119 ARG A C 1
ATOM 940 O O . ARG A 1 119 ? -14.693 -4.043 18.656 1.00 97.69 119 ARG A O 1
ATOM 947 N N . GLU A 1 120 ? -15.112 -3.778 20.848 1.00 98.00 120 GLU A N 1
ATOM 948 C CA . GLU A 1 120 ? -14.852 -2.335 20.853 1.00 98.00 120 GLU A CA 1
ATOM 949 C C . GLU A 1 120 ? -13.343 -2.059 20.828 1.00 98.00 120 GLU A C 1
ATOM 951 O O . GLU A 1 120 ? -12.898 -1.222 20.049 1.00 98.00 120 GLU A O 1
ATOM 956 N N . GLU A 1 121 ? -12.537 -2.826 21.574 1.00 98.25 121 GLU A N 1
ATOM 957 C CA . GLU A 1 121 ? -11.070 -2.739 21.475 1.00 98.25 121 GLU A CA 1
ATOM 958 C C . GLU A 1 121 ? -10.586 -3.113 20.070 1.00 98.25 121 GLU A C 1
ATOM 960 O O . GLU A 1 121 ? -9.743 -2.422 19.506 1.00 98.25 121 GLU A O 1
ATOM 965 N N . ALA A 1 122 ? -11.162 -4.156 19.461 1.00 98.56 122 ALA A N 1
ATOM 966 C CA . ALA A 1 122 ? -10.838 -4.534 18.087 1.00 98.56 122 ALA A CA 1
ATOM 967 C C . ALA A 1 122 ? -11.217 -3.460 17.063 1.00 98.56 122 ALA A C 1
ATOM 969 O O . ALA A 1 122 ? -10.458 -3.216 16.124 1.00 98.56 122 ALA A O 1
ATOM 970 N N . PHE A 1 123 ? -12.365 -2.802 17.246 1.00 98.62 123 PHE A N 1
ATOM 971 C CA . PHE A 1 123 ? -12.779 -1.682 16.406 1.00 98.62 123 PHE A CA 1
ATOM 972 C C . PHE A 1 123 ? -11.763 -0.538 16.483 1.00 98.62 123 PHE A C 1
ATOM 974 O O . PHE A 1 123 ? -11.259 -0.107 15.449 1.00 98.62 123 PHE A O 1
ATOM 981 N N . TRP A 1 124 ? -11.404 -0.093 17.690 1.00 98.44 124 TRP A N 1
ATOM 982 C CA . TRP A 1 124 ? -10.459 1.012 17.867 1.00 98.44 124 TRP A CA 1
ATOM 983 C C . TRP A 1 124 ? -9.040 0.664 17.427 1.00 98.44 124 TRP A C 1
ATOM 985 O O . TRP A 1 124 ? -8.395 1.484 16.782 1.00 98.44 124 TRP A O 1
ATOM 995 N N . ALA A 1 125 ? -8.569 -0.555 17.688 1.00 98.25 125 ALA A N 1
ATOM 996 C CA . ALA A 1 125 ? -7.281 -1.013 17.177 1.00 98.25 125 ALA A CA 1
ATOM 997 C C . ALA A 1 125 ? -7.247 -0.977 15.642 1.00 98.25 125 ALA A C 1
ATOM 999 O O . ALA A 1 125 ? -6.322 -0.424 15.059 1.00 98.25 125 ALA A O 1
ATOM 1000 N N . THR A 1 126 ? -8.295 -1.482 14.984 1.00 98.50 126 THR A N 1
ATOM 1001 C CA . THR A 1 126 ? -8.412 -1.438 13.516 1.00 98.50 126 THR A CA 1
ATOM 1002 C C . THR A 1 126 ? -8.492 0.004 13.004 1.00 98.50 126 THR A C 1
ATOM 1004 O O . THR A 1 126 ? -7.882 0.337 11.992 1.00 98.50 126 THR A O 1
ATOM 1007 N N . PHE A 1 127 ? -9.202 0.884 13.716 1.00 98.38 127 PHE A N 1
ATOM 1008 C CA . PHE A 1 127 ? -9.279 2.306 13.386 1.00 98.38 127 PHE A CA 1
ATOM 1009 C C . PHE A 1 127 ? -7.899 2.965 13.429 1.00 98.38 127 PHE A C 1
ATOM 1011 O O . PHE A 1 127 ? -7.511 3.618 12.465 1.00 98.38 127 PHE A O 1
ATOM 1018 N N . PHE A 1 128 ? -7.132 2.758 14.501 1.00 97.25 128 PHE A N 1
ATOM 1019 C CA . PHE A 1 128 ? -5.785 3.316 14.607 1.00 97.25 128 PHE A CA 1
ATOM 1020 C C . PHE A 1 128 ? -4.802 2.682 13.626 1.00 97.25 128 PHE A C 1
ATOM 1022 O O . PHE A 1 128 ? -3.895 3.376 13.184 1.00 97.25 128 PHE A O 1
ATOM 1029 N N . VAL A 1 129 ? -5.006 1.427 13.217 1.00 97.12 129 VAL A N 1
ATOM 1030 C CA . VAL A 1 129 ? -4.222 0.838 12.125 1.00 97.12 129 VAL A CA 1
ATOM 1031 C C . VAL A 1 129 ? -4.465 1.563 10.811 1.00 97.12 129 VAL A C 1
ATOM 1033 O O . VAL A 1 129 ? -3.504 1.758 10.096 1.00 97.12 129 VAL A O 1
ATOM 1036 N N . TYR A 1 130 ? -5.681 2.001 10.478 1.00 97.69 130 TYR A N 1
ATOM 1037 C CA . TYR A 1 130 ? -5.900 2.746 9.229 1.00 97.69 130 TYR A CA 1
ATOM 1038 C C . TYR A 1 130 ? -5.552 4.233 9.336 1.00 97.69 130 TYR A C 1
ATOM 1040 O O . TYR A 1 130 ? -4.958 4.806 8.420 1.00 97.69 130 TYR A O 1
ATOM 1048 N N . PHE A 1 131 ? -5.945 4.859 10.443 1.00 96.25 131 PHE A N 1
ATOM 1049 C CA . PHE A 1 131 ? -6.021 6.315 10.588 1.00 96.25 131 PHE A CA 1
ATOM 1050 C C . PHE A 1 131 ? -5.074 6.875 11.655 1.00 96.25 131 PHE A C 1
ATOM 1052 O O . PHE A 1 131 ? -5.101 8.072 11.934 1.00 96.25 131 PHE A O 1
ATOM 1059 N N . GLY A 1 132 ? -4.236 6.036 12.265 1.00 93.50 132 GLY A N 1
ATOM 1060 C CA . GLY A 1 132 ? -3.233 6.473 13.228 1.00 93.50 132 GLY A CA 1
ATOM 1061 C C . GLY A 1 132 ? -2.166 7.332 12.556 1.00 93.50 132 GLY A C 1
ATOM 1062 O O . GLY A 1 132 ? -1.477 6.891 11.639 1.00 93.50 132 GLY A O 1
ATOM 1063 N N . GLY A 1 133 ? -2.005 8.560 13.023 1.00 89.44 133 GLY A N 1
ATOM 1064 C CA . GLY A 1 133 ? -0.986 9.476 12.532 1.00 89.44 133 GLY A CA 1
ATOM 1065 C C . GLY A 1 133 ? -0.228 10.121 13.680 1.00 89.44 133 GLY A C 1
ATOM 1066 O O . GLY A 1 133 ? -0.653 10.100 14.834 1.00 89.44 133 GLY A O 1
ATOM 1067 N N . SER A 1 134 ? 0.906 10.707 13.343 1.00 90.75 134 SER A N 1
ATOM 1068 C CA . SER A 1 134 ? 1.730 11.498 14.235 1.00 90.75 134 SER A CA 1
ATOM 1069 C C . SER A 1 134 ? 1.293 12.959 14.227 1.00 90.75 134 SER A C 1
ATOM 1071 O O . SER A 1 134 ? 0.650 13.450 13.297 1.00 90.75 134 SER A O 1
ATOM 1073 N N . PHE A 1 135 ? 1.713 13.695 15.252 1.00 92.88 135 PHE A N 1
ATOM 1074 C CA . PHE A 1 135 ? 1.508 15.141 15.340 1.00 92.88 135 PHE A CA 1
ATOM 1075 C C . PHE A 1 135 ? 2.532 15.951 14.522 1.00 92.88 135 PHE A C 1
ATOM 1077 O O . PHE A 1 135 ? 2.764 17.122 14.816 1.00 92.88 135 PHE A O 1
ATOM 1084 N N . GLY A 1 136 ? 3.162 15.357 13.499 1.00 92.50 136 GLY A N 1
ATOM 1085 C CA . GLY A 1 136 ? 4.207 16.022 12.711 1.00 92.50 136 GLY A CA 1
ATOM 1086 C C . GLY A 1 136 ? 3.689 17.271 11.995 1.00 92.50 136 GLY A C 1
ATOM 1087 O O . GLY A 1 136 ? 4.369 18.295 11.945 1.00 92.50 136 GLY A O 1
ATOM 1088 N N . TRP A 1 137 ? 2.432 17.229 11.554 1.00 92.56 137 TRP A N 1
ATOM 1089 C CA . TRP A 1 137 ? 1.736 18.363 10.948 1.00 92.56 137 TRP A CA 1
ATOM 1090 C C . TRP A 1 137 ? 1.610 19.570 11.881 1.00 92.56 137 TRP A C 1
ATOM 1092 O O . TRP A 1 137 ? 1.626 20.703 11.413 1.00 92.56 137 TRP A O 1
ATOM 1102 N N . MET A 1 138 ? 1.520 19.359 13.199 1.00 95.00 138 MET A N 1
ATOM 1103 C CA . MET A 1 138 ? 1.439 20.457 14.164 1.00 95.00 138 MET A CA 1
ATOM 1104 C C . MET A 1 138 ? 2.773 21.197 14.238 1.00 95.00 138 MET A C 1
ATOM 1106 O O . MET A 1 138 ? 2.811 22.422 14.301 1.00 95.00 138 MET A O 1
ATOM 1110 N N . VAL A 1 139 ? 3.882 20.463 14.183 1.00 94.19 139 VAL A N 1
ATOM 1111 C CA . VAL A 1 139 ? 5.217 21.062 14.207 1.00 94.19 139 VAL A CA 1
ATOM 1112 C C . VAL A 1 139 ? 5.500 21.825 12.913 1.00 94.19 139 VAL A C 1
ATOM 1114 O O . VAL A 1 139 ? 6.038 22.928 12.993 1.00 94.19 139 VAL A O 1
ATOM 1117 N N . THR A 1 140 ? 5.135 21.296 11.735 1.00 95.31 140 THR A N 1
ATOM 1118 C CA . THR A 1 140 ? 5.289 22.057 10.479 1.00 95.31 140 THR A CA 1
ATOM 1119 C C . THR A 1 140 ? 4.394 23.288 10.475 1.00 95.31 140 THR A C 1
ATOM 1121 O O . THR A 1 140 ? 4.866 24.374 10.159 1.00 95.31 140 THR A O 1
ATOM 1124 N N . LEU A 1 141 ? 3.150 23.167 10.941 1.00 96.19 141 LEU A N 1
ATOM 1125 C CA . LEU A 1 141 ? 2.223 24.293 10.993 1.00 96.19 141 LEU A CA 1
ATOM 1126 C C . LEU A 1 141 ? 2.749 25.418 11.893 1.00 96.19 141 LEU A C 1
ATOM 1128 O O . LEU A 1 141 ? 2.717 26.580 11.505 1.00 96.19 141 LEU A O 1
ATOM 1132 N N . LEU A 1 142 ? 3.286 25.081 13.070 1.00 97.00 142 LEU A N 1
ATOM 1133 C CA . LEU A 1 142 ? 3.828 26.069 14.007 1.00 97.00 142 LEU A CA 1
ATOM 1134 C C . LEU A 1 142 ? 5.151 26.696 13.541 1.00 97.00 142 LEU A C 1
ATOM 1136 O O . LEU A 1 142 ? 5.452 27.819 13.936 1.00 97.00 142 LEU A O 1
ATOM 1140 N N . ARG A 1 143 ? 5.962 25.983 12.747 1.00 96.25 143 ARG A N 1
ATOM 1141 C CA . ARG A 1 143 ? 7.291 26.457 12.317 1.00 96.25 143 ARG A CA 1
ATOM 1142 C C . ARG A 1 143 ? 7.293 27.144 10.956 1.00 96.25 143 ARG A C 1
ATOM 1144 O O . ARG A 1 143 ? 7.986 28.143 10.804 1.00 96.25 143 ARG A O 1
ATOM 1151 N N . SER A 1 144 ? 6.581 26.593 9.978 1.00 95.44 144 SER A N 1
ATOM 1152 C CA . SER A 1 144 ? 6.560 27.083 8.594 1.00 95.44 144 SER A CA 1
ATOM 1153 C C . SER A 1 144 ? 5.188 27.573 8.137 1.00 95.44 144 SER A C 1
ATOM 1155 O O . SER A 1 144 ? 5.089 28.139 7.055 1.00 95.44 144 SER A O 1
ATOM 1157 N N . GLY A 1 145 ? 4.129 27.389 8.934 1.00 95.31 145 GLY A N 1
ATOM 1158 C CA . GLY A 1 145 ? 2.762 27.711 8.511 1.00 95.31 145 GLY A CA 1
ATOM 1159 C C . GLY A 1 145 ? 2.176 26.703 7.518 1.00 95.31 145 GLY A C 1
ATOM 1160 O O . GLY A 1 145 ? 1.100 26.940 6.976 1.00 95.31 145 GLY A O 1
ATOM 1161 N N . GLU A 1 146 ? 2.853 25.576 7.284 1.00 93.69 146 GLU A N 1
ATOM 1162 C CA . GLU A 1 146 ? 2.467 24.576 6.286 1.00 93.69 146 GLU A CA 1
ATOM 1163 C C . GLU A 1 146 ? 1.972 23.280 6.937 1.00 93.69 146 GLU A C 1
ATOM 1165 O O . GLU A 1 146 ? 2.489 22.825 7.963 1.00 93.69 146 GLU A O 1
ATOM 1170 N N . ILE A 1 147 ? 0.990 22.632 6.308 1.00 90.75 147 ILE A N 1
ATOM 1171 C CA . ILE A 1 147 ? 0.524 21.302 6.712 1.00 90.75 147 ILE A CA 1
ATOM 1172 C C . ILE A 1 147 ? 1.415 20.258 6.036 1.00 90.75 147 ILE A C 1
ATOM 1174 O O . ILE A 1 147 ? 1.393 20.107 4.817 1.00 90.75 147 ILE A O 1
ATOM 1178 N N . GLY A 1 148 ? 2.190 19.526 6.834 1.00 87.75 148 GLY A N 1
ATOM 1179 C CA . GLY A 1 148 ? 3.116 18.506 6.349 1.00 87.75 148 GLY A CA 1
ATOM 1180 C C . GLY A 1 148 ? 3.576 17.574 7.466 1.00 87.75 148 GLY A C 1
ATOM 1181 O O . GLY A 1 148 ? 2.800 17.203 8.340 1.00 87.75 148 GLY A O 1
ATOM 1182 N N . GLY A 1 149 ? 4.847 17.174 7.439 1.00 86.81 149 GLY A N 1
ATOM 1183 C CA . GLY A 1 149 ? 5.463 16.460 8.561 1.00 86.81 149 GLY A CA 1
ATOM 1184 C C . GLY A 1 149 ? 5.107 14.977 8.683 1.00 86.81 149 GLY A C 1
ATOM 1185 O O . GLY A 1 149 ? 5.328 14.410 9.748 1.00 86.81 149 GLY A O 1
ATOM 1186 N N . GLU A 1 150 ? 4.607 14.345 7.617 1.00 85.25 150 GLU A N 1
ATOM 1187 C CA . GLU A 1 150 ? 4.341 12.895 7.565 1.00 85.25 150 GLU A CA 1
ATOM 1188 C C . GLU A 1 150 ? 5.561 12.093 8.045 1.00 85.25 150 GLU A C 1
ATOM 1190 O O . GLU 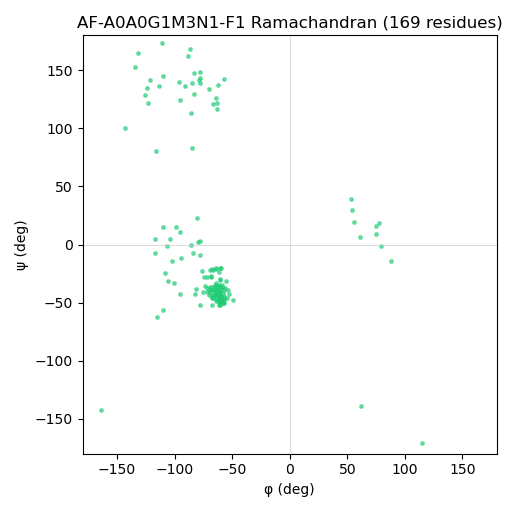A 1 150 ? 5.454 11.273 8.954 1.00 85.25 150 GLU A O 1
ATOM 1195 N N . SER A 1 151 ? 6.742 12.439 7.533 1.00 84.94 151 SER A N 1
ATOM 1196 C CA . SER A 1 151 ? 7.993 11.739 7.832 1.00 84.94 151 SER A CA 1
ATOM 1197 C C . SER A 1 151 ? 8.802 12.388 8.963 1.00 84.94 151 SER A C 1
ATOM 1199 O O . SER A 1 151 ? 9.959 12.034 9.181 1.00 84.94 151 SER A O 1
ATOM 1201 N N . MET A 1 152 ? 8.228 13.347 9.702 1.00 88.75 152 MET A N 1
ATOM 1202 C CA . MET A 1 152 ? 8.966 14.148 10.691 1.00 88.75 152 MET A CA 1
ATOM 1203 C C . MET A 1 152 ? 9.614 13.304 11.790 1.00 88.75 152 MET A C 1
ATOM 1205 O O . MET A 1 152 ? 10.714 13.611 12.244 1.00 88.75 152 MET A O 1
ATOM 1209 N N . PHE A 1 153 ? 8.931 12.244 12.213 1.00 89.38 153 PHE A N 1
ATOM 1210 C CA . PHE A 1 153 ? 9.400 11.352 13.271 1.00 89.38 153 PHE A CA 1
ATOM 1211 C C . PHE A 1 153 ? 10.046 10.076 12.736 1.00 89.38 153 PHE A C 1
ATOM 1213 O O . PHE A 1 153 ? 10.207 9.129 13.499 1.00 89.38 153 PHE A O 1
ATOM 1220 N N . TRP A 1 154 ? 10.396 10.034 11.442 1.00 81.81 154 TRP A N 1
ATOM 1221 C CA . TRP A 1 154 ? 11.073 8.888 10.821 1.00 81.81 154 TRP A CA 1
ATOM 1222 C C . TRP A 1 154 ? 10.333 7.559 11.036 1.00 81.81 154 TRP A C 1
ATOM 1224 O O . TRP A 1 154 ? 10.929 6.487 11.094 1.00 81.81 154 TRP A O 1
ATOM 1234 N N . ALA A 1 155 ? 9.011 7.644 11.161 1.00 84.81 155 ALA A N 1
ATOM 1235 C CA . ALA A 1 155 ? 8.119 6.518 11.344 1.00 84.81 155 ALA A CA 1
ATOM 1236 C C . ALA A 1 155 ? 7.080 6.551 10.229 1.00 84.81 155 ALA A C 1
ATOM 1238 O O . ALA A 1 155 ? 6.518 7.609 9.934 1.00 84.81 155 ALA A O 1
ATOM 1239 N N . GLN A 1 156 ? 6.819 5.393 9.629 1.00 86.38 156 GLN A N 1
ATOM 1240 C CA . GLN A 1 156 ? 5.783 5.271 8.616 1.00 86.38 156 GLN A CA 1
ATOM 1241 C C . GLN A 1 156 ? 4.419 5.568 9.241 1.00 86.38 156 GLN A C 1
ATOM 1243 O O . GLN A 1 156 ? 4.044 4.969 10.251 1.00 86.38 156 GLN A O 1
ATOM 1248 N N . GLN A 1 157 ? 3.683 6.505 8.647 1.00 90.75 157 GLN A N 1
ATOM 1249 C CA . GLN A 1 157 ? 2.336 6.830 9.096 1.00 90.75 157 GLN A CA 1
ATOM 1250 C C . GLN A 1 157 ? 1.353 5.776 8.595 1.00 90.75 157 GLN A C 1
ATOM 1252 O O . GLN A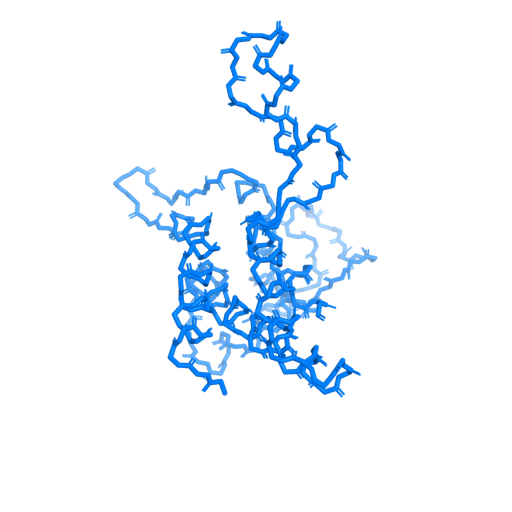 1 157 ? 1.523 5.229 7.505 1.00 90.75 157 GLN A O 1
ATOM 1257 N N . SER A 1 158 ? 0.290 5.519 9.360 1.00 93.44 158 SER A N 1
ATOM 1258 C CA . SER A 1 158 ? -0.662 4.449 9.036 1.00 93.44 158 SER A CA 1
ATOM 1259 C C . SER A 1 158 ? -1.231 4.584 7.629 1.00 93.44 158 SER A C 1
ATOM 1261 O O . SER A 1 158 ? -1.226 3.623 6.868 1.00 93.44 158 SER A O 1
ATOM 1263 N N . VAL A 1 159 ? -1.652 5.794 7.249 1.00 92.62 159 VAL A N 1
ATOM 1264 C CA . VAL A 1 159 ? -2.232 6.068 5.925 1.00 92.62 159 VAL A CA 1
ATOM 1265 C C . VAL A 1 159 ? -1.270 5.757 4.772 1.00 92.62 159 VAL A C 1
ATOM 1267 O O . VAL A 1 159 ? -1.712 5.359 3.699 1.00 92.62 159 VAL A O 1
ATOM 1270 N N . SER A 1 160 ? 0.037 5.879 5.009 1.00 92.31 160 SER A N 1
ATOM 1271 C CA . SER A 1 160 ? 1.103 5.663 4.028 1.00 92.31 160 SER A CA 1
ATOM 1272 C C . SER A 1 160 ? 1.539 4.199 3.922 1.00 92.31 160 SER A C 1
ATOM 1274 O O . SER A 1 160 ? 2.420 3.893 3.124 1.00 92.31 160 SER A O 1
ATOM 1276 N N . THR A 1 161 ? 0.948 3.279 4.696 1.00 94.62 161 THR A N 1
ATOM 1277 C CA . THR A 1 161 ? 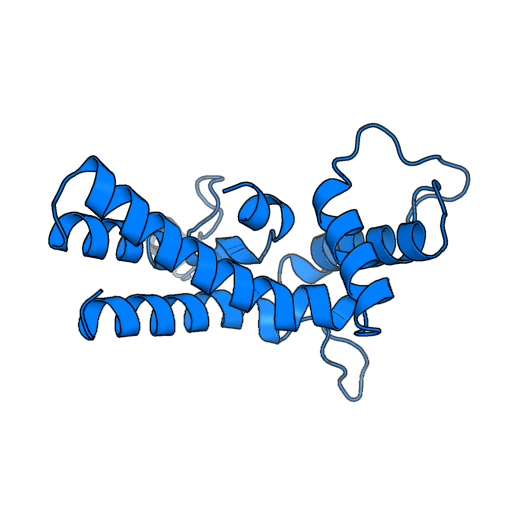1.416 1.883 4.803 1.00 94.62 161 THR A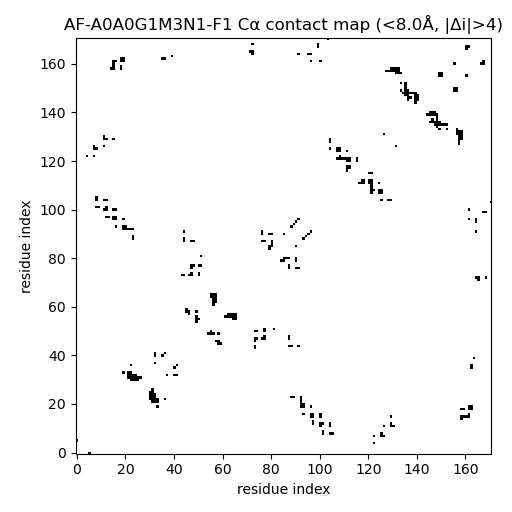 CA 1
ATOM 1278 C C . THR A 1 161 ? 1.548 1.184 3.454 1.00 94.62 161 THR A C 1
ATOM 1280 O O . THR A 1 161 ? 2.514 0.463 3.219 1.00 94.62 161 THR A O 1
ATOM 1283 N N . LEU A 1 162 ? 0.607 1.425 2.539 1.00 95.31 162 LEU A N 1
ATOM 1284 C CA . LEU A 1 162 ? 0.609 0.773 1.230 1.00 95.31 162 LEU A CA 1
ATOM 1285 C C . LEU A 1 162 ? 1.608 1.362 0.235 1.00 95.31 162 LEU A C 1
ATOM 1287 O O . LEU A 1 162 ? 1.816 0.751 -0.807 1.00 95.31 162 LEU A O 1
ATOM 1291 N N . ILE A 1 163 ? 2.244 2.495 0.543 1.00 93.31 163 ILE A N 1
ATOM 1292 C CA . ILE A 1 163 ? 3.316 3.059 -0.291 1.00 93.31 163 ILE A CA 1
ATOM 1293 C C . ILE A 1 163 ? 4.551 2.143 -0.279 1.00 93.31 163 ILE A C 1
ATOM 1295 O O . ILE A 1 163 ? 5.321 2.135 -1.236 1.00 93.31 163 ILE A O 1
ATOM 1299 N N . ASN A 1 164 ? 4.677 1.291 0.746 1.00 92.56 164 ASN A N 1
ATOM 1300 C CA . ASN A 1 164 ? 5.625 0.184 0.800 1.00 92.56 164 ASN A CA 1
ATOM 1301 C C . ASN A 1 164 ? 4.876 -1.168 0.855 1.00 92.56 164 ASN A C 1
ATOM 1303 O O . ASN A 1 164 ? 4.715 -1.753 1.932 1.00 92.56 164 ASN A O 1
ATOM 1307 N N . PRO A 1 165 ? 4.402 -1.696 -0.292 1.00 93.31 165 PRO A N 1
ATOM 1308 C CA . PRO A 1 165 ? 3.727 -2.991 -0.345 1.00 93.31 165 PRO A CA 1
ATOM 1309 C C . PRO A 1 165 ? 4.535 -4.174 0.220 1.00 93.31 165 PRO A C 1
ATOM 1311 O O . PRO A 1 165 ? 3.920 -5.012 0.881 1.00 93.31 165 PRO A O 1
ATOM 1314 N N . PRO A 1 166 ? 5.873 -4.269 0.040 1.00 93.62 166 PRO A N 1
ATOM 1315 C CA . PRO A 1 166 ? 6.665 -5.302 0.708 1.00 93.62 166 PRO A CA 1
ATOM 1316 C C . PRO A 1 166 ? 6.534 -5.278 2.232 1.00 93.62 166 PRO A C 1
ATOM 1318 O O . PRO A 1 166 ? 6.351 -6.329 2.845 1.00 93.62 166 PRO A O 1
ATOM 1321 N N . PHE A 1 167 ? 6.582 -4.091 2.843 1.00 92.69 167 PHE A N 1
ATOM 1322 C CA . PHE A 1 167 ? 6.352 -3.944 4.278 1.00 92.69 167 PHE A CA 1
ATOM 1323 C C . PHE A 1 167 ? 4.921 -4.338 4.649 1.00 92.69 167 PHE A C 1
ATOM 1325 O O . PHE A 1 167 ? 4.737 -5.136 5.564 1.00 92.69 167 PHE A O 1
ATOM 1332 N N . ALA A 1 168 ? 3.917 -3.856 3.910 1.00 94.62 168 ALA A N 1
ATOM 1333 C CA . ALA A 1 168 ? 2.517 -4.193 4.165 1.00 94.62 168 ALA A CA 1
ATOM 1334 C C . ALA A 1 168 ? 2.244 -5.708 4.082 1.00 94.62 168 ALA A C 1
ATOM 1336 O O . ALA A 1 168 ? 1.442 -6.221 4.853 1.00 94.62 168 ALA A O 1
ATOM 1337 N N . LEU A 1 169 ? 2.926 -6.433 3.187 1.00 94.25 169 LEU A N 1
ATOM 1338 C CA . LEU A 1 169 ? 2.838 -7.894 3.093 1.00 94.25 169 LEU A CA 1
ATOM 1339 C C . LEU A 1 169 ? 3.459 -8.614 4.307 1.00 94.25 169 LEU A C 1
ATOM 1341 O O . LEU A 1 169 ? 3.071 -9.741 4.600 1.00 94.25 169 LEU A O 1
ATOM 1345 N N . SER A 1 170 ? 4.432 -8.000 4.985 1.00 91.69 170 SER A N 1
ATOM 1346 C CA . SER A 1 170 ? 5.129 -8.597 6.136 1.00 91.69 170 SER A CA 1
ATOM 1347 C C . SER A 1 170 ? 4.415 -8.440 7.486 1.00 91.69 170 SER A C 1
ATOM 1349 O O . SER A 1 170 ? 4.882 -9.015 8.470 1.00 91.69 170 SER A O 1
ATOM 1351 N N . LEU A 1 171 ? 3.325 -7.663 7.533 1.00 88.00 171 LEU A N 1
ATOM 1352 C CA . LEU A 1 171 ? 2.489 -7.436 8.721 1.00 88.00 171 LEU A CA 1
ATOM 1353 C C . LEU A 1 171 ? 1.500 -8.585 8.956 1.00 88.00 171 LEU A C 1
ATOM 1355 O O . LEU A 1 171 ? 1.329 -8.959 10.139 1.00 88.00 171 LEU A O 1
#

Nearest PDB structures (foldseek):
  3rce-assembly1_A  TM=5.321E-01  e=7.350E-01  Campylobacter lari
  2voi-assembly1_A  TM=1.901E-01  e=9.555E+00  Mus musculus
  5f3q-assembly1_B  TM=1.474E-01  e=5.835E+00  Entamoeba histolytica

Mean predicted aligned error: 3.66 Å

Radius of gyration: 18.28 Å; Cα contacts (8 Å, |Δi|>4): 214; chains: 1; bounding box: 49×45×47 Å

Secondary structure (DSSP, 8-state):
--HHHHHHHHHHHHHHHHTTTTTTEEETTEEE--GGGGTHHHHHHHHHHHHHTT--B-TTSTTPBP-S---HHHHHHHHHHHHH---HHHIIIIIHHHHHHHHHHHHHHHHHHHHH--HHHHHHHH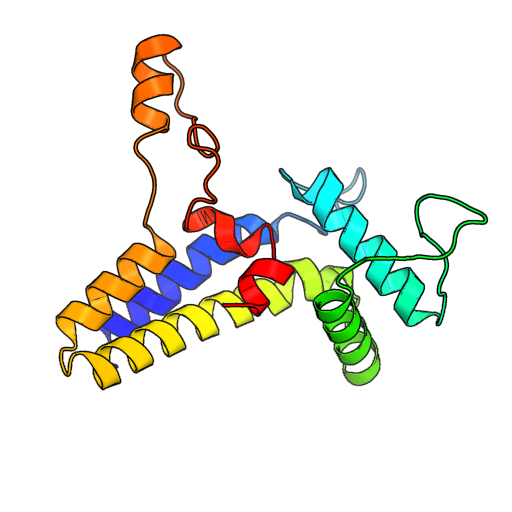HHHHH---THHHHHHHHHS-S--TTTTSS--GGGGGGSHHHHHT-